Protein AF-A0A7R9LWJ7-F1 (afdb_monomer)

Radius of gyration: 21.76 Å; Cα contacts (8 Å, |Δi|>4): 73; chains: 1; bounding box: 43×37×72 Å

Solvent-accessible surface area (backbone atoms only — not comparable to full-atom values): 6990 Å² total; per-residue (Å²): 137,54,66,68,54,51,47,42,66,36,59,59,35,14,66,56,51,34,52,51,36,47,74,73,56,78,41,80,88,59,91,47,50,69,76,83,40,84,42,68,82,60,76,79,80,56,64,62,76,57,48,50,60,51,53,33,53,51,28,48,51,51,31,50,45,54,70,74,65,60,90,58,100,44,74,63,52,51,52,53,38,52,50,26,50,50,49,32,51,52,40,50,52,48,50,61,72,48,40,73,72,69,40,37,64,48,66,76,55,77,87,66,79,77,78,81,80,126

Mean predicted aligned error: 8.66 Å

Nearest PDB structures (foldseek):
  8tsh-assembly1_E  TM=7.180E-01  e=3.624E+00  Caldimonas thermodepolymerans

pLDDT: mean 83.24, std 11.79, range [44.84, 96.81]

Organism: NCBI:txid1979941

Sequence (118 aa):
NSLVRYYKNNFADGFRQDAIDLFLGYYKVDENEGKLVKCPLKDRQEWKYLTLPLFFLASIAMFFFSLLIPTEHSTETLLYLLFWLAMVSTTLIGIFYYGSELADYPKLRDVKPKRQSD

Structure (mmCIF, N/CA/C/O backbone):
data_AF-A0A7R9LWJ7-F1
#
_entry.id   AF-A0A7R9LWJ7-F1
#
loop_
_atom_site.group_PDB
_atom_site.id
_atom_site.type_symbol
_atom_site.label_atom_id
_atom_site.label_alt_id
_atom_site.label_comp_id
_atom_site.label_asym_id
_atom_site.label_entity_id
_atom_site.label_seq_id
_atom_site.pdbx_PDB_ins_code
_atom_site.Cartn_x
_atom_site.Cartn_y
_atom_site.Cartn_z
_atom_site.occupancy
_atom_site.B_iso_or_equiv
_atom_si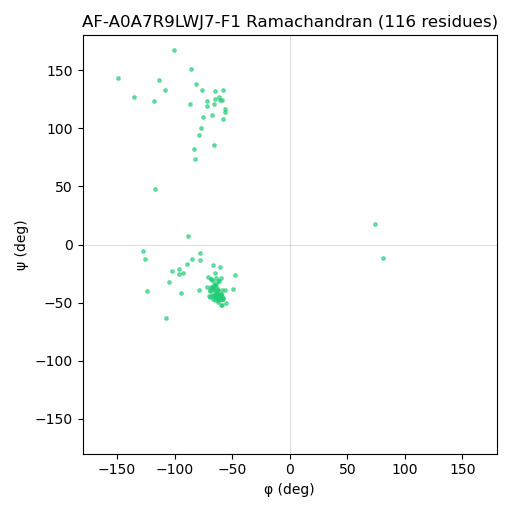te.auth_seq_id
_atom_site.auth_comp_id
_atom_site.auth_asym_id
_atom_site.auth_atom_id
_atom_site.pdbx_PDB_model_num
ATOM 1 N N . ASN A 1 1 ? -9.910 -20.934 -2.367 1.00 75.62 1 ASN A N 1
ATOM 2 C CA . ASN A 1 1 ? -10.639 -19.922 -1.567 1.00 75.62 1 ASN A CA 1
ATOM 3 C C . ASN A 1 1 ? -9.776 -19.472 -0.377 1.00 75.62 1 ASN A C 1
ATOM 5 O O . ASN A 1 1 ? -10.070 -19.790 0.766 1.00 75.62 1 ASN A O 1
ATOM 9 N N . SER A 1 2 ? -8.642 -18.815 -0.647 1.00 88.31 2 SER A N 1
ATOM 10 C CA . SER A 1 2 ? -7.636 -18.420 0.363 1.00 88.31 2 SER A CA 1
ATOM 11 C C . SER A 1 2 ? -7.361 -16.918 0.324 1.00 88.31 2 SER A C 1
ATOM 13 O O . SER A 1 2 ? -7.311 -16.290 1.375 1.00 88.31 2 SER A O 1
ATOM 15 N N . LEU A 1 3 ? -7.289 -16.338 -0.878 1.00 85.06 3 LEU A N 1
ATOM 16 C CA . LEU A 1 3 ? -7.082 -14.905 -1.099 1.00 85.06 3 LEU A CA 1
ATOM 17 C C . LEU A 1 3 ? -8.233 -14.053 -0.543 1.00 85.06 3 LEU A C 1
ATOM 19 O O . LEU A 1 3 ? -7.998 -13.092 0.175 1.00 85.06 3 LEU A O 1
ATOM 23 N N . VAL A 1 4 ? -9.484 -14.465 -0.775 1.00 88.00 4 VAL A N 1
ATOM 24 C CA . VAL A 1 4 ? -10.667 -13.786 -0.211 1.00 88.00 4 VAL A CA 1
ATOM 25 C C . VAL A 1 4 ? -10.671 -13.841 1.320 1.00 88.00 4 VAL A C 1
ATOM 27 O O . VAL A 1 4 ? -11.010 -12.858 1.972 1.00 88.00 4 VAL A O 1
ATOM 30 N N . ARG A 1 5 ? -10.270 -14.974 1.909 1.00 90.00 5 ARG A N 1
ATOM 31 C CA . ARG A 1 5 ? -10.155 -15.119 3.367 1.00 90.00 5 ARG A CA 1
ATOM 32 C C . ARG A 1 5 ? -9.037 -14.240 3.923 1.00 90.00 5 ARG A C 1
ATOM 34 O O . ARG A 1 5 ? -9.240 -13.586 4.933 1.00 90.00 5 ARG A O 1
ATOM 41 N N . TYR A 1 6 ? -7.888 -14.204 3.250 1.00 87.31 6 TYR A N 1
ATOM 42 C CA . TYR A 1 6 ? -6.778 -13.334 3.625 1.00 87.31 6 TYR A CA 1
ATOM 43 C C . TYR A 1 6 ? -7.197 -11.864 3.605 1.00 87.31 6 TYR A C 1
ATOM 45 O O . TYR A 1 6 ? -6.961 -11.156 4.578 1.00 87.31 6 TYR A O 1
ATOM 53 N N . TYR A 1 7 ? -7.876 -11.431 2.540 1.00 86.19 7 TYR A N 1
ATOM 54 C CA . TYR A 1 7 ? -8.375 -10.066 2.440 1.00 86.19 7 TYR A CA 1
ATOM 55 C C . TYR A 1 7 ? -9.334 -9.731 3.587 1.00 86.19 7 TYR A C 1
ATOM 57 O O . TYR A 1 7 ? -9.116 -8.767 4.314 1.00 86.19 7 TYR A O 1
ATOM 65 N N . LYS A 1 8 ? -10.357 -10.568 3.802 1.00 86.25 8 LYS A N 1
ATOM 66 C CA . LYS A 1 8 ? -11.338 -10.345 4.870 1.00 86.25 8 LYS A CA 1
ATOM 67 C C . LYS A 1 8 ? -10.677 -10.269 6.244 1.00 86.25 8 LYS A C 1
ATOM 69 O O . LYS A 1 8 ? -10.960 -9.330 6.971 1.00 86.25 8 LYS A O 1
ATOM 74 N N . ASN A 1 9 ? -9.772 -11.196 6.553 1.00 87.44 9 ASN A N 1
ATOM 75 C CA . ASN A 1 9 ? -9.121 -11.271 7.860 1.00 87.44 9 ASN A CA 1
ATOM 76 C C . ASN A 1 9 ? -8.157 -10.108 8.143 1.00 87.44 9 ASN A C 1
ATOM 78 O O . ASN A 1 9 ? -7.966 -9.786 9.306 1.00 87.44 9 ASN A O 1
ATOM 82 N N . ASN A 1 10 ? -7.523 -9.522 7.120 1.00 85.25 10 ASN A N 1
ATOM 83 C CA . ASN A 1 10 ? -6.511 -8.477 7.322 1.00 85.25 10 ASN A CA 1
ATOM 84 C C . ASN A 1 10 ? -7.014 -7.058 7.048 1.00 85.25 10 ASN A C 1
ATOM 86 O O . ASN A 1 10 ? -6.396 -6.133 7.543 1.00 85.25 10 ASN A O 1
ATOM 90 N N . PHE A 1 11 ? -8.072 -6.860 6.254 1.00 82.81 11 PHE A N 1
ATOM 91 C CA . PHE A 1 11 ? -8.468 -5.518 5.784 1.00 82.81 11 PHE A CA 1
ATOM 92 C C . PHE A 1 11 ? -9.922 -5.139 6.078 1.00 82.81 11 PHE A C 1
ATOM 94 O O . PHE A 1 11 ? -10.293 -3.990 5.875 1.00 82.81 11 PHE A O 1
ATOM 101 N N . ALA A 1 12 ? -10.764 -6.090 6.488 1.00 82.50 12 ALA A N 1
ATOM 102 C CA . ALA A 1 12 ? -12.186 -5.836 6.736 1.00 82.50 12 ALA A CA 1
ATOM 103 C C . ALA A 1 12 ? -12.661 -6.305 8.120 1.00 82.50 12 ALA A C 1
ATOM 105 O O . ALA A 1 12 ? -13.829 -6.108 8.465 1.00 82.50 12 ALA A O 1
ATOM 106 N N . ASP A 1 13 ? -11.800 -6.979 8.887 1.00 86.06 13 ASP A N 1
ATOM 107 C CA . ASP A 1 13 ? -12.183 -7.585 10.163 1.00 86.06 13 ASP A CA 1
ATOM 108 C C . ASP A 1 13 ? -11.933 -6.671 11.369 1.00 86.06 13 ASP A C 1
ATOM 110 O O . ASP A 1 13 ? -12.651 -6.807 12.357 1.00 86.06 13 ASP A O 1
ATOM 114 N N . GLY A 1 14 ? -11.007 -5.706 11.287 1.00 86.94 14 GLY A N 1
ATOM 115 C CA . GLY A 1 14 ? -10.706 -4.769 12.377 1.00 86.94 14 GLY A CA 1
ATOM 116 C C . GLY A 1 14 ? -11.950 -4.015 12.849 1.00 86.94 14 GLY A C 1
ATOM 117 O O . GLY A 1 14 ? -12.316 -4.089 14.022 1.00 86.94 14 GLY A O 1
ATOM 118 N N . PHE A 1 15 ? -12.701 -3.428 11.911 1.00 85.56 15 PHE A N 1
ATOM 119 C CA . PHE A 1 15 ? -13.996 -2.796 12.206 1.00 85.56 15 PHE A CA 1
ATOM 120 C C . PHE A 1 15 ? -15.007 -3.737 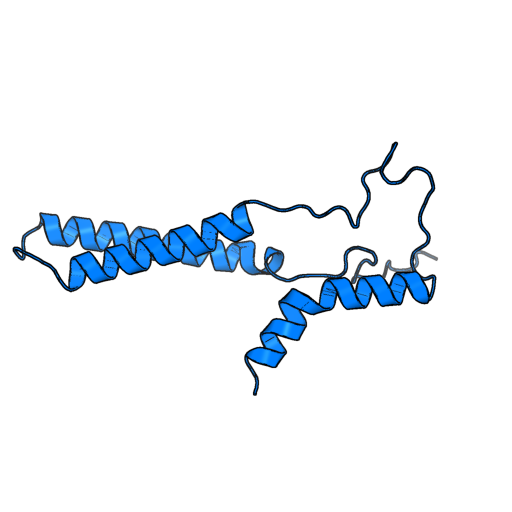12.887 1.00 85.56 15 PHE A C 1
ATOM 122 O O . PHE A 1 15 ? -15.762 -3.328 13.771 1.00 85.56 15 PHE A O 1
ATOM 129 N N . ARG A 1 16 ? -15.053 -5.012 12.478 1.00 88.62 16 ARG A N 1
ATOM 130 C CA . ARG A 1 16 ? -15.990 -5.991 13.054 1.00 88.62 16 ARG A CA 1
ATOM 131 C C . ARG A 1 16 ? -15.624 -6.322 14.497 1.00 88.62 16 ARG A C 1
ATOM 133 O O . ARG A 1 16 ? -16.524 -6.474 15.319 1.00 88.62 16 ARG A O 1
ATOM 140 N N . GLN A 1 17 ? -14.332 -6.429 14.794 1.00 88.56 17 GLN A N 1
ATOM 141 C CA . GLN A 1 17 ? -13.830 -6.659 16.147 1.00 88.56 17 GLN A CA 1
ATOM 142 C C . GLN A 1 17 ? -14.139 -5.463 17.055 1.00 88.56 17 GLN A C 1
ATOM 144 O O . GLN A 1 17 ? -14.690 -5.658 18.135 1.00 88.56 17 GLN A O 1
ATOM 149 N N . ASP A 1 18 ? -13.923 -4.237 16.572 1.00 88.88 18 ASP A N 1
ATOM 150 C CA . ASP A 1 18 ? -14.268 -3.014 17.308 1.00 88.88 18 ASP A CA 1
ATOM 151 C C . ASP A 1 18 ? -15.771 -2.929 17.627 1.00 88.88 18 ASP A C 1
ATOM 153 O O . ASP A 1 18 ? -16.164 -2.601 18.747 1.00 88.88 18 ASP A O 1
ATOM 157 N N . ALA A 1 19 ? -16.639 -3.278 16.672 1.00 88.88 19 ALA A N 1
ATOM 158 C CA . ALA A 1 19 ? -18.081 -3.307 16.913 1.00 88.88 19 ALA A CA 1
ATOM 159 C C . ALA A 1 19 ? -18.457 -4.300 18.027 1.00 88.88 19 ALA A C 1
ATOM 161 O O . ALA A 1 19 ? -19.257 -3.975 18.904 1.00 88.88 19 ALA A O 1
ATOM 162 N N . ILE A 1 20 ? -17.867 -5.500 18.017 1.00 90.31 20 ILE A N 1
ATOM 163 C CA . ILE A 1 20 ? -18.094 -6.520 19.050 1.00 90.31 20 ILE A CA 1
ATOM 164 C C . ILE A 1 20 ? -17.620 -6.019 20.421 1.00 90.31 20 ILE A C 1
ATOM 166 O O . ILE A 1 20 ? -18.349 -6.173 21.402 1.00 90.31 20 ILE A O 1
ATOM 170 N N . ASP A 1 21 ? -16.452 -5.380 20.491 1.00 89.12 21 ASP A N 1
ATOM 171 C CA . ASP A 1 21 ? -15.904 -4.840 21.739 1.00 89.12 21 ASP A CA 1
ATOM 172 C C . ASP A 1 21 ? -16.773 -3.713 22.324 1.00 89.12 21 ASP A C 1
ATOM 174 O O . ASP A 1 21 ? -16.930 -3.625 23.547 1.00 89.12 21 ASP A O 1
ATOM 178 N N . LEU A 1 22 ? -17.404 -2.900 21.470 1.00 89.19 22 LEU A N 1
ATOM 179 C CA . LEU A 1 22 ? -18.370 -1.882 21.887 1.00 89.19 22 LEU A CA 1
ATOM 180 C C . LEU A 1 22 ? -19.667 -2.509 22.424 1.00 89.19 22 LEU A C 1
ATOM 182 O O . LEU A 1 22 ? -20.157 -2.103 23.476 1.00 89.19 22 LEU A O 1
ATOM 186 N N . PHE A 1 23 ? -20.212 -3.520 21.737 1.00 90.44 23 PHE A N 1
ATOM 187 C CA . PHE A 1 23 ? -21.446 -4.193 22.164 1.00 90.44 23 PHE A CA 1
ATOM 188 C C . PHE A 1 23 ? -21.274 -5.007 23.449 1.00 90.44 23 PHE A C 1
ATOM 190 O O . PHE A 1 23 ? -22.183 -5.041 24.276 1.00 90.44 23 PHE A O 1
ATOM 197 N N . LEU A 1 24 ? -20.120 -5.651 23.636 1.00 90.69 24 LEU A N 1
ATOM 198 C CA . LEU A 1 24 ? -19.803 -6.406 24.852 1.00 90.69 24 LEU A CA 1
ATOM 199 C C . LEU A 1 24 ? -19.395 -5.499 26.025 1.00 90.69 24 LEU A C 1
ATOM 201 O O . LEU A 1 24 ? -19.242 -5.982 27.146 1.00 90.69 24 LEU A O 1
ATOM 205 N N . GLY A 1 25 ? -19.235 -4.192 25.789 1.00 86.56 25 GLY A N 1
ATOM 206 C CA . GLY A 1 25 ? -18.868 -3.214 26.811 1.00 86.56 25 GLY A CA 1
ATOM 207 C C . GLY A 1 25 ? -17.404 -3.287 27.249 1.00 86.56 25 GLY A C 1
ATOM 208 O O . GLY A 1 25 ? -17.063 -2.751 28.306 1.00 86.56 25 GLY A O 1
ATOM 209 N N . TYR A 1 26 ? -16.538 -3.935 26.458 1.00 85.88 26 TYR A N 1
ATOM 210 C CA . TYR A 1 26 ? -15.087 -3.907 26.670 1.00 85.88 26 TYR A CA 1
ATOM 211 C C . TYR A 1 26 ? -14.517 -2.507 26.439 1.00 85.88 26 TYR A C 1
ATOM 213 O O . TYR A 1 26 ? -13.563 -2.117 27.112 1.00 85.88 26 TYR A O 1
ATOM 221 N N . TYR A 1 27 ? -15.136 -1.742 25.539 1.00 86.44 27 TYR A N 1
ATOM 222 C CA . TYR A 1 27 ? -14.867 -0.324 25.350 1.00 86.44 27 TYR A CA 1
ATOM 223 C C . TYR A 1 27 ? -16.037 0.523 25.868 1.00 86.44 27 TYR A C 1
ATOM 225 O O . TYR A 1 27 ? -17.196 0.245 25.557 1.00 86.44 27 TYR A O 1
ATOM 233 N N . LYS A 1 28 ? -15.741 1.575 26.639 1.00 84.25 28 LYS A N 1
ATOM 234 C CA . LYS A 1 28 ? -16.723 2.571 27.093 1.00 84.25 28 LYS A CA 1
ATOM 235 C C . LYS A 1 28 ? -16.334 3.930 26.532 1.00 84.25 28 LYS A C 1
ATOM 237 O O . LYS A 1 28 ? -15.224 4.384 26.777 1.00 84.25 28 LYS A O 1
ATOM 242 N N . VAL A 1 29 ? -17.260 4.548 25.806 1.00 83.94 29 VAL A N 1
ATOM 243 C CA . VAL A 1 29 ? -17.065 5.865 25.191 1.00 83.94 29 VAL A CA 1
ATOM 244 C C . VAL A 1 29 ? -17.062 6.938 26.280 1.00 83.94 29 VAL A C 1
ATOM 246 O O . VAL A 1 29 ? -18.028 7.043 27.037 1.00 83.94 29 VAL A O 1
ATOM 249 N N . ASP A 1 30 ? -15.996 7.730 26.355 1.00 85.00 30 ASP A N 1
ATOM 250 C CA . ASP A 1 30 ? -15.925 8.928 27.196 1.00 85.00 30 ASP A CA 1
ATOM 251 C C . ASP A 1 30 ? -16.622 10.107 26.486 1.00 85.00 30 ASP A C 1
ATOM 253 O O . ASP A 1 30 ? -16.461 10.325 25.285 1.00 85.00 30 ASP A O 1
ATOM 257 N N . GLU A 1 31 ? -17.391 10.906 27.226 1.00 83.75 31 GLU A N 1
ATOM 258 C CA . GLU A 1 31 ? -18.092 12.098 26.723 1.00 83.75 31 GLU A CA 1
ATOM 259 C C . GLU A 1 31 ? -17.143 13.174 26.161 1.00 83.75 31 GLU A C 1
ATOM 261 O O . GLU A 1 31 ? -17.560 14.063 25.403 1.00 83.75 31 GLU A O 1
ATOM 266 N N . ASN A 1 32 ? -15.865 13.095 26.540 1.00 83.06 32 ASN A N 1
ATOM 267 C CA . ASN A 1 32 ? -14.796 13.973 26.085 1.00 83.06 32 ASN A CA 1
ATOM 268 C C . ASN A 1 32 ? -14.166 13.531 24.750 1.00 83.06 32 ASN A C 1
ATOM 270 O O . ASN A 1 32 ? -13.436 14.322 24.132 1.00 83.06 32 ASN A O 1
ATOM 274 N N . GLU A 1 33 ? -14.441 12.311 24.271 1.00 84.00 33 GLU A N 1
ATOM 275 C CA . GLU A 1 33 ? -13.980 11.827 22.967 1.00 84.00 33 GLU A CA 1
ATOM 276 C C . GLU A 1 33 ? -14.604 12.630 21.819 1.00 84.00 33 GLU A C 1
ATOM 278 O O . GLU A 1 33 ? -15.802 12.893 21.765 1.00 84.00 33 GLU A O 1
ATOM 283 N N . GLY A 1 34 ? -13.772 13.059 20.873 1.00 79.38 34 GLY A N 1
ATOM 284 C CA . GLY A 1 34 ? -14.169 13.921 19.760 1.00 79.38 34 GLY A CA 1
ATOM 285 C C . GLY A 1 34 ? -14.264 15.412 20.103 1.00 79.38 34 GLY A C 1
ATOM 286 O O . GLY A 1 34 ? -14.329 16.214 19.173 1.00 79.38 34 GLY A O 1
ATOM 287 N N . LYS A 1 35 ? -14.215 15.792 21.391 1.00 83.06 35 LYS A N 1
ATOM 288 C CA . LYS A 1 35 ? -14.210 17.194 21.855 1.00 83.06 35 LYS A CA 1
ATOM 289 C C . LYS A 1 35 ? -12.840 17.624 22.377 1.00 83.06 35 LYS A C 1
ATOM 291 O O . LYS A 1 35 ? -12.220 18.516 21.809 1.00 83.06 35 LYS A O 1
ATOM 296 N N . LEU A 1 36 ? -12.379 16.980 23.450 1.00 82.38 36 LEU A N 1
ATOM 297 C CA . LEU A 1 36 ? -11.107 17.271 24.125 1.00 82.38 36 LEU A CA 1
ATOM 298 C C . LEU A 1 36 ? -10.049 16.209 23.809 1.00 82.38 36 LEU A C 1
ATOM 300 O O . LEU A 1 36 ? -8.865 16.521 23.710 1.00 82.38 36 LEU A O 1
ATOM 304 N N . VAL A 1 37 ? -10.482 14.961 23.612 1.00 80.19 37 VAL A N 1
ATOM 305 C CA . VAL A 1 37 ? -9.624 13.817 23.288 1.00 80.19 37 VAL A CA 1
ATOM 306 C C . VAL A 1 37 ? -9.941 13.333 21.875 1.00 80.19 37 VAL A C 1
ATOM 308 O O . VAL A 1 37 ? -11.093 13.334 21.444 1.00 80.19 37 VAL A O 1
ATOM 311 N N . LYS A 1 38 ? -8.928 12.924 21.107 1.00 80.44 38 LYS A N 1
ATOM 312 C CA . LYS A 1 38 ? -9.137 12.400 19.750 1.00 80.44 38 LYS A CA 1
ATOM 313 C C . LYS A 1 38 ? -9.924 11.086 19.811 1.00 80.44 38 LYS A C 1
ATOM 315 O O . LYS A 1 38 ? -9.483 10.148 20.461 1.00 80.44 38 LYS A O 1
ATOM 320 N N . CYS A 1 39 ? -11.044 11.011 19.090 1.00 82.62 39 CYS A N 1
ATOM 321 C CA . CYS A 1 39 ? -11.827 9.779 18.973 1.00 82.62 39 CYS A CA 1
ATOM 322 C C . CYS A 1 39 ? -10.982 8.665 18.311 1.00 82.62 39 CYS A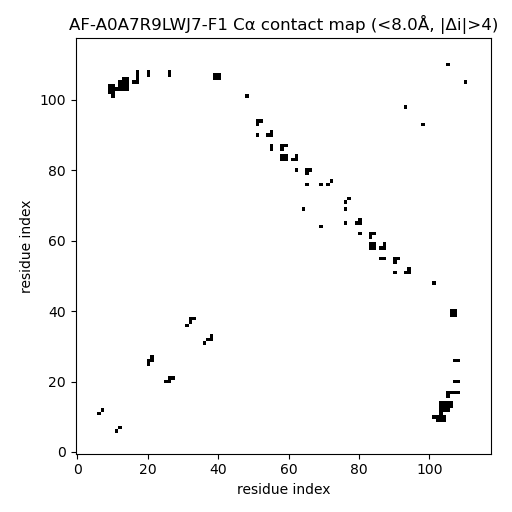 C 1
ATOM 324 O O . CYS A 1 39 ? -10.445 8.903 17.221 1.00 82.62 39 CYS A O 1
ATOM 326 N N . PRO A 1 40 ? -10.864 7.472 18.924 1.00 81.38 40 PRO A N 1
ATOM 327 C CA . PRO A 1 40 ? -10.052 6.371 18.39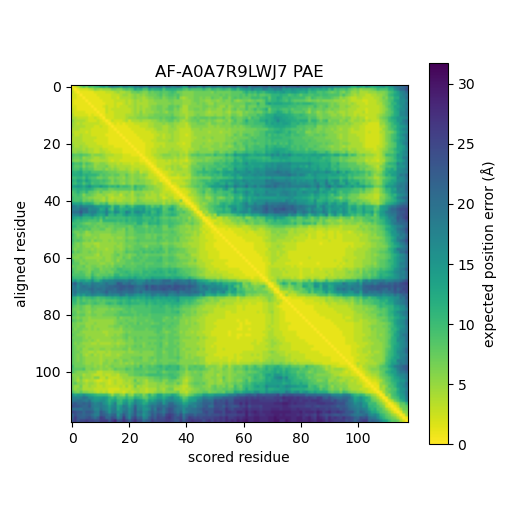8 1.00 81.38 40 PRO A CA 1
ATOM 328 C C . PRO A 1 40 ? -10.621 5.766 17.109 1.00 81.38 40 PRO A C 1
ATOM 330 O O . PRO A 1 40 ? -9.858 5.338 16.246 1.00 81.38 40 PRO A O 1
ATOM 333 N N . LEU A 1 41 ? -11.945 5.809 16.929 1.00 79.25 41 LEU A N 1
ATOM 334 C CA . LEU A 1 41 ? -12.627 5.345 15.714 1.00 79.25 41 LEU A CA 1
ATOM 335 C C . LEU A 1 41 ? -12.532 6.335 14.550 1.00 79.25 41 LEU A C 1
ATOM 337 O O . LEU A 1 41 ? -12.857 5.982 13.416 1.00 79.25 41 LEU A O 1
ATOM 341 N N . LYS A 1 42 ? -12.110 7.583 14.804 1.00 77.88 42 LYS A N 1
ATOM 342 C CA . LYS A 1 42 ? -11.982 8.578 13.740 1.00 77.88 42 LYS A CA 1
ATOM 343 C C . LYS A 1 42 ? -10.855 8.160 12.811 1.00 77.88 42 LYS A C 1
ATOM 345 O O . LYS A 1 42 ? -9.680 8.190 13.185 1.00 77.88 42 LYS A O 1
ATOM 350 N N . ASP A 1 43 ? -11.248 7.794 11.599 1.00 66.88 43 ASP A N 1
ATOM 351 C CA . ASP A 1 43 ? -10.352 7.187 10.636 1.00 66.88 43 ASP A CA 1
ATOM 352 C C . ASP A 1 43 ? -9.175 8.115 10.324 1.00 66.88 43 ASP A C 1
ATOM 354 O O . ASP A 1 43 ? -9.341 9.281 9.946 1.00 66.88 43 ASP A O 1
ATOM 358 N N . ARG A 1 44 ? -7.957 7.605 10.519 1.00 62.62 44 ARG A N 1
ATOM 359 C CA . ARG A 1 44 ? -6.758 8.243 9.986 1.00 62.62 44 ARG A CA 1
ATOM 360 C C . ARG A 1 44 ? -6.659 7.761 8.555 1.00 62.62 44 ARG A C 1
ATOM 362 O O . ARG A 1 44 ? -5.957 6.796 8.282 1.00 62.62 44 ARG A O 1
ATOM 369 N N . GLN A 1 45 ? -7.397 8.401 7.656 1.00 60.94 45 GLN A N 1
ATOM 370 C CA . GLN A 1 45 ? -7.221 8.151 6.236 1.00 60.94 45 GLN A CA 1
ATOM 371 C C . GLN A 1 45 ? -5.822 8.645 5.853 1.00 60.94 45 GLN A C 1
ATOM 373 O O . GLN A 1 45 ? -5.615 9.807 5.502 1.00 60.94 45 GLN A O 1
ATOM 378 N N . GLU A 1 46 ? -4.818 7.787 6.026 1.00 69.00 46 GLU A N 1
ATOM 379 C CA . GLU A 1 46 ? -3.458 8.117 5.650 1.00 69.00 46 GLU A CA 1
ATOM 380 C C . GLU A 1 46 ? -3.397 8.020 4.131 1.00 69.00 46 GLU A C 1
ATOM 382 O O . GLU A 1 46 ? -3.487 6.942 3.555 1.00 69.00 46 GLU A O 1
ATOM 387 N N . TRP A 1 47 ? -3.266 9.163 3.461 1.00 73.88 47 TRP A N 1
ATOM 388 C CA . TRP A 1 47 ? -3.184 9.269 1.999 1.00 73.88 47 TRP A CA 1
ATOM 389 C C . TRP A 1 47 ? -2.197 8.273 1.369 1.00 73.88 47 TRP A C 1
ATOM 391 O O . TRP A 1 47 ? -2.397 7.841 0.237 1.00 73.88 47 TRP A O 1
ATOM 401 N N . LYS A 1 48 ? -1.187 7.854 2.140 1.00 73.06 48 LYS A N 1
ATOM 402 C CA . LYS A 1 48 ? -0.228 6.786 1.836 1.00 73.06 48 LYS A CA 1
ATOM 403 C C . LYS A 1 48 ? -0.887 5.485 1.357 1.00 73.06 48 LYS A C 1
ATOM 405 O O . LYS A 1 48 ? -0.366 4.867 0.433 1.00 73.06 48 LYS A O 1
ATOM 410 N N . TYR A 1 49 ? -2.034 5.102 1.930 1.00 75.69 49 TYR A N 1
ATOM 411 C CA . TYR A 1 49 ? -2.780 3.891 1.560 1.00 75.69 49 TYR A CA 1
ATOM 412 C C . TYR A 1 49 ? -3.261 3.912 0.112 1.00 75.69 49 TYR A C 1
ATOM 414 O O . TYR A 1 49 ? -3.358 2.868 -0.524 1.00 75.69 49 TYR A O 1
ATOM 422 N N . LEU A 1 50 ? -3.552 5.102 -0.416 1.00 83.12 50 LEU A N 1
ATOM 423 C CA . LEU A 1 50 ? -3.986 5.279 -1.795 1.00 83.12 50 LEU A CA 1
ATOM 424 C C . LEU A 1 50 ? -2.808 5.598 -2.716 1.00 83.12 50 LEU A C 1
ATOM 426 O O . LEU A 1 50 ? -2.727 5.070 -3.823 1.00 83.12 50 LEU A O 1
ATOM 430 N N . THR A 1 51 ? -1.888 6.458 -2.273 1.00 86.75 5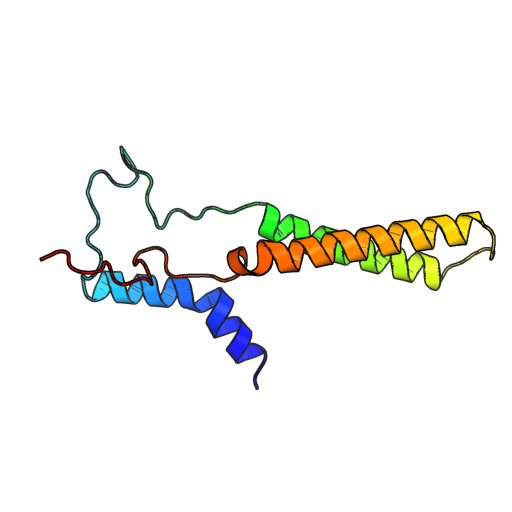1 THR A N 1
ATOM 431 C CA . THR A 1 51 ? -0.797 6.932 -3.125 1.00 86.75 51 THR A CA 1
ATOM 432 C C . THR A 1 51 ? 0.220 5.836 -3.414 1.00 86.75 51 THR A C 1
ATOM 434 O O . THR A 1 51 ? 0.594 5.678 -4.572 1.00 86.75 51 THR A O 1
ATOM 437 N N . LEU A 1 52 ? 0.639 5.040 -2.422 1.00 88.00 52 LEU A N 1
ATOM 438 C CA . LEU A 1 52 ? 1.678 4.022 -2.625 1.00 88.00 52 LEU A CA 1
ATOM 439 C C . LEU A 1 52 ? 1.267 2.946 -3.648 1.00 88.00 52 LEU A C 1
ATOM 441 O O . LEU A 1 52 ? 2.033 2.730 -4.592 1.00 88.00 52 LEU A O 1
ATOM 445 N N . PRO A 1 53 ? 0.073 2.318 -3.560 1.00 88.75 53 PRO A N 1
ATOM 446 C CA . PRO A 1 53 ? -0.355 1.346 -4.566 1.00 88.75 53 PRO A CA 1
ATOM 447 C C . PRO A 1 53 ? -0.568 1.973 -5.946 1.00 88.75 53 PRO A C 1
ATOM 449 O O . PRO A 1 53 ? -0.265 1.342 -6.957 1.00 88.75 53 PRO A O 1
ATOM 452 N N . LEU A 1 54 ? -1.050 3.220 -6.006 1.00 91.81 54 LEU A N 1
ATOM 453 C CA . LEU A 1 54 ? -1.259 3.925 -7.270 1.00 91.81 54 LEU A CA 1
ATOM 454 C C . LEU A 1 54 ? 0.069 4.229 -7.978 1.00 91.81 54 LEU A C 1
ATOM 456 O O . LEU A 1 54 ? 0.205 3.956 -9.169 1.00 91.81 54 LEU A O 1
ATOM 460 N N . PHE A 1 55 ? 1.062 4.745 -7.248 1.00 93.44 55 PHE A N 1
ATOM 461 C CA . PHE A 1 55 ? 2.403 4.989 -7.784 1.00 93.44 55 PHE A CA 1
ATOM 462 C C . PHE A 1 55 ? 3.098 3.692 -8.207 1.00 93.44 55 PHE A C 1
ATOM 464 O O . PHE A 1 55 ? 3.779 3.678 -9.231 1.00 93.44 55 PHE A O 1
ATOM 471 N N . PHE A 1 56 ? 2.907 2.600 -7.463 1.00 93.44 56 PHE A N 1
ATOM 472 C CA . PHE A 1 56 ? 3.414 1.278 -7.835 1.00 93.44 56 PHE A CA 1
ATOM 473 C C . PHE A 1 56 ? 2.773 0.753 -9.128 1.00 93.44 56 PHE A C 1
ATOM 475 O O . PHE A 1 56 ? 3.472 0.270 -10.016 1.00 93.44 56 PHE A O 1
ATOM 482 N N . LEU A 1 57 ? 1.455 0.901 -9.287 1.00 95.12 57 LEU A N 1
ATOM 483 C CA . LEU A 1 57 ? 0.766 0.502 -10.516 1.00 95.12 57 LEU A CA 1
ATOM 484 C C . LEU A 1 57 ? 1.232 1.332 -11.721 1.00 95.12 57 LEU A C 1
ATOM 486 O O . LEU A 1 57 ? 1.493 0.780 -12.789 1.00 95.12 57 LEU A O 1
ATOM 490 N N . ALA A 1 58 ? 1.370 2.648 -11.540 1.00 95.56 58 ALA A N 1
ATOM 491 C CA . ALA A 1 58 ? 1.854 3.548 -12.580 1.00 95.56 58 ALA A CA 1
ATOM 492 C C . ALA A 1 58 ? 3.299 3.223 -12.995 1.00 95.56 58 ALA A C 1
ATOM 494 O O . ALA A 1 58 ? 3.593 3.172 -14.187 1.00 95.56 58 ALA A O 1
ATOM 495 N N . SER A 1 59 ? 4.192 2.956 -12.036 1.00 94.75 59 SER A N 1
ATOM 496 C CA . SER A 1 59 ? 5.588 2.612 -12.332 1.00 94.75 59 SER A CA 1
ATOM 497 C C . SER A 1 59 ? 5.710 1.267 -13.051 1.00 94.75 59 SER A C 1
ATOM 499 O O . SER A 1 59 ? 6.470 1.170 -14.013 1.00 94.75 59 SER A O 1
ATOM 501 N N . ILE A 1 60 ? 4.910 0.263 -12.670 1.00 95.69 60 ILE A N 1
ATOM 502 C CA . ILE A 1 60 ? 4.828 -1.018 -13.385 1.00 95.69 60 ILE A CA 1
ATOM 503 C C . ILE A 1 60 ? 4.334 -0.817 -14.818 1.00 95.69 60 ILE A C 1
ATOM 505 O O . ILE A 1 60 ? 4.928 -1.360 -15.749 1.00 95.69 60 ILE A O 1
ATOM 509 N N . ALA A 1 61 ? 3.268 -0.038 -15.014 1.00 95.38 61 ALA A N 1
ATOM 510 C CA . ALA A 1 61 ? 2.731 0.224 -16.345 1.00 95.38 61 ALA A CA 1
ATOM 511 C C . ALA A 1 61 ? 3.780 0.895 -17.242 1.00 95.38 61 ALA A C 1
ATOM 513 O O . ALA A 1 61 ? 4.019 0.437 -18.357 1.00 95.38 61 ALA A O 1
ATOM 514 N N . MET A 1 62 ? 4.459 1.925 -16.730 1.00 94.19 62 MET A N 1
ATOM 515 C CA . MET A 1 62 ? 5.528 2.615 -17.455 1.00 94.19 62 MET A CA 1
ATOM 516 C C . MET A 1 62 ? 6.713 1.695 -17.756 1.00 94.19 62 MET A C 1
ATOM 518 O O . MET A 1 62 ? 7.224 1.722 -18.871 1.00 94.19 62 MET A O 1
ATOM 522 N N . PHE A 1 63 ? 7.104 0.831 -16.815 1.00 94.38 63 PHE A N 1
ATOM 523 C CA . PHE A 1 63 ? 8.151 -0.166 -17.033 1.00 94.38 63 PHE A CA 1
ATOM 524 C C . PHE A 1 63 ? 7.801 -1.122 -18.183 1.00 94.38 63 PHE A C 1
ATOM 526 O O . PHE A 1 63 ? 8.612 -1.328 -19.085 1.00 94.38 63 PHE A O 1
ATOM 533 N N . PHE A 1 64 ? 6.574 -1.652 -18.208 1.00 92.81 64 PHE A N 1
ATOM 534 C CA . PHE A 1 64 ? 6.116 -2.498 -19.311 1.00 92.81 64 PHE A CA 1
ATOM 535 C C . PHE A 1 64 ? 5.979 -1.728 -20.626 1.00 92.81 64 PHE A C 1
ATOM 537 O O . PHE A 1 64 ? 6.335 -2.268 -21.668 1.00 92.81 64 PHE A O 1
ATOM 544 N N . PHE A 1 65 ? 5.538 -0.469 -20.612 1.00 91.38 65 PHE A N 1
ATOM 545 C CA . PHE A 1 65 ? 5.528 0.353 -21.823 1.00 91.38 65 PHE A CA 1
ATOM 546 C C . PHE A 1 65 ? 6.937 0.567 -22.381 1.00 91.38 65 PHE A C 1
ATOM 548 O O . PHE A 1 65 ? 7.134 0.412 -23.584 1.00 91.38 65 PHE A O 1
ATOM 555 N N . SER A 1 66 ? 7.924 0.841 -21.523 1.00 88.31 66 SER A N 1
ATOM 556 C CA . SER A 1 66 ? 9.331 0.951 -21.929 1.00 88.31 66 SER A CA 1
ATOM 557 C C . SER A 1 66 ? 9.907 -0.368 -22.462 1.00 88.31 66 SER A C 1
ATOM 559 O O . SER A 1 66 ? 10.798 -0.340 -23.305 1.00 88.31 66 SER A O 1
ATOM 561 N N . LEU A 1 67 ? 9.401 -1.519 -22.004 1.00 88.19 67 LEU A N 1
ATOM 562 C CA . LEU A 1 67 ? 9.794 -2.840 -22.506 1.00 88.19 67 LEU A CA 1
ATOM 563 C C . LEU A 1 67 ? 9.133 -3.213 -23.839 1.00 88.19 67 LEU A C 1
ATOM 565 O O . LEU A 1 67 ? 9.769 -3.856 -24.670 1.00 88.19 67 LEU A O 1
ATOM 569 N N . LEU A 1 68 ? 7.855 -2.869 -24.018 1.00 88.38 68 LEU A N 1
ATOM 570 C CA . LEU A 1 68 ? 7.019 -3.366 -25.118 1.00 88.38 68 LEU A CA 1
ATOM 571 C C . LEU A 1 68 ? 6.941 -2.415 -26.317 1.00 88.38 68 LEU A C 1
ATOM 573 O O . LEU A 1 68 ? 6.694 -2.876 -27.428 1.00 88.38 68 LEU A O 1
ATOM 577 N N . ILE A 1 69 ? 7.148 -1.111 -26.108 1.00 85.69 69 ILE A N 1
ATOM 578 C CA . ILE A 1 69 ? 7.117 -0.082 -27.159 1.00 85.69 69 ILE A CA 1
ATOM 579 C C . ILE A 1 69 ? 8.494 0.607 -27.305 1.00 85.69 69 ILE A C 1
ATOM 581 O O . ILE A 1 69 ? 8.564 1.837 -27.303 1.00 85.69 69 ILE A O 1
ATOM 585 N N . PRO A 1 70 ? 9.632 -0.112 -27.381 1.00 79.31 70 PRO A N 1
ATOM 586 C CA . PRO A 1 70 ? 10.882 0.542 -27.731 1.00 79.31 70 PRO A CA 1
ATOM 587 C C . PRO A 1 70 ? 10.854 0.906 -29.220 1.00 79.31 70 PRO A C 1
ATOM 589 O O . PRO A 1 70 ? 10.746 0.036 -30.081 1.00 79.31 70 PRO A O 1
ATOM 592 N N . THR A 1 71 ? 10.966 2.200 -29.523 1.00 69.62 71 THR A N 1
ATOM 593 C CA . THR A 1 71 ? 11.125 2.684 -30.904 1.00 69.62 71 THR A CA 1
ATOM 594 C C . THR A 1 71 ? 12.523 2.356 -31.432 1.00 69.62 71 THR A C 1
ATOM 596 O O . THR A 1 71 ? 12.659 1.974 -32.589 1.00 69.62 71 THR A O 1
ATOM 599 N N . GLU A 1 72 ? 13.549 2.432 -30.571 1.00 79.31 72 GLU A N 1
ATOM 600 C CA . GLU A 1 72 ? 14.931 2.029 -30.860 1.00 79.31 72 GLU A CA 1
ATOM 601 C C . GLU A 1 72 ? 15.640 1.515 -29.590 1.00 79.31 72 GLU A C 1
ATOM 603 O O . GLU A 1 72 ? 15.446 2.031 -28.481 1.00 79.31 72 GLU A O 1
ATOM 608 N N . HIS A 1 73 ? 16.494 0.497 -29.736 1.00 76.56 73 HIS A N 1
ATOM 609 C CA . HIS A 1 73 ? 17.317 -0.031 -28.644 1.00 76.56 73 HIS A CA 1
ATOM 610 C C . HIS A 1 73 ? 18.575 0.824 -28.460 1.00 76.56 73 HIS A C 1
ATOM 612 O O . HIS A 1 73 ? 19.680 0.436 -28.838 1.00 76.56 73 HIS A O 1
ATOM 618 N N . SER A 1 74 ? 18.385 2.011 -27.892 1.00 86.38 74 SER A N 1
ATOM 619 C CA . SER A 1 74 ? 19.447 2.950 -27.546 1.00 86.38 74 SER A CA 1
ATOM 620 C C . SER A 1 74 ? 19.792 2.887 -26.052 1.00 86.38 74 SER A C 1
ATOM 622 O O . SER A 1 74 ? 19.070 2.309 -25.230 1.00 86.38 74 SER A O 1
ATOM 624 N N . THR A 1 75 ? 20.909 3.513 -25.681 1.00 88.75 75 THR A N 1
ATOM 625 C CA . THR A 1 75 ? 21.293 3.715 -24.275 1.00 88.75 75 THR A CA 1
ATOM 626 C C . THR A 1 75 ? 20.244 4.516 -23.501 1.00 88.75 75 THR A C 1
ATOM 628 O O . THR A 1 75 ? 20.069 4.292 -22.307 1.00 88.75 75 THR A O 1
ATOM 631 N N . GLU A 1 76 ? 19.500 5.400 -24.168 1.00 87.62 76 GLU A N 1
ATOM 632 C CA . GLU A 1 76 ? 18.405 6.166 -23.567 1.00 87.62 76 GLU A CA 1
ATOM 633 C C . GLU A 1 76 ? 17.264 5.249 -23.119 1.00 87.62 76 GLU A C 1
ATOM 635 O O . GLU A 1 76 ? 16.835 5.319 -21.966 1.00 87.62 76 GLU A O 1
ATOM 640 N N . THR A 1 77 ? 16.829 4.324 -23.980 1.00 87.75 77 THR A N 1
ATOM 641 C CA . THR A 1 77 ? 15.803 3.325 -23.641 1.00 87.75 77 THR A CA 1
ATOM 642 C C . THR A 1 77 ? 16.232 2.461 -22.452 1.00 87.75 77 THR A C 1
ATOM 644 O O . THR A 1 77 ? 15.426 2.182 -21.562 1.00 87.75 77 THR A O 1
ATOM 647 N N . LEU A 1 78 ? 17.517 2.091 -22.382 1.00 90.12 78 LEU A N 1
ATOM 648 C CA . LEU A 1 78 ? 18.078 1.358 -21.243 1.00 90.12 78 LEU A CA 1
ATOM 649 C C . LEU A 1 78 ? 18.010 2.174 -19.943 1.00 90.12 78 LEU A C 1
ATOM 651 O O . LEU A 1 78 ? 17.612 1.639 -18.909 1.00 90.12 78 LEU A O 1
ATOM 655 N N . LEU A 1 79 ? 18.368 3.461 -19.978 1.00 92.25 79 LEU A N 1
ATOM 656 C CA . LEU A 1 79 ? 18.305 4.337 -18.803 1.00 92.25 79 LEU A CA 1
ATOM 657 C C . LEU A 1 79 ? 16.865 4.535 -18.315 1.00 92.25 79 LEU A C 1
ATOM 659 O O . LEU A 1 79 ? 16.625 4.455 -17.111 1.00 92.25 79 LEU A O 1
ATOM 663 N N . TYR A 1 80 ? 15.904 4.722 -19.225 1.00 90.56 80 TYR A N 1
ATOM 664 C CA . TYR A 1 80 ? 14.480 4.794 -18.877 1.00 90.56 80 TYR A CA 1
ATOM 665 C C . TYR A 1 80 ? 13.984 3.501 -18.222 1.00 90.56 80 TYR A C 1
ATOM 667 O O . TYR A 1 80 ? 13.285 3.546 -17.210 1.00 90.56 80 TYR A O 1
ATOM 675 N N . LEU A 1 81 ? 14.380 2.345 -18.755 1.00 92.62 81 LEU A N 1
ATOM 676 C CA . LEU A 1 81 ? 14.025 1.042 -18.198 1.00 92.62 81 LEU A CA 1
ATOM 677 C C . LEU A 1 81 ? 14.592 0.865 -16.785 1.00 92.62 81 LEU A C 1
ATOM 679 O O . LEU A 1 81 ? 13.858 0.479 -15.876 1.00 92.62 81 LEU A O 1
ATOM 683 N N . LEU A 1 82 ? 15.874 1.181 -16.579 1.00 94.62 82 LEU A N 1
ATOM 684 C CA . LEU A 1 82 ? 16.518 1.109 -15.264 1.00 94.62 82 LEU A CA 1
ATOM 685 C C . LEU A 1 82 ? 15.886 2.083 -14.264 1.00 94.62 82 LEU A C 1
ATOM 687 O O . LEU A 1 82 ? 15.689 1.725 -13.103 1.00 94.62 82 LEU A O 1
ATOM 691 N N . PHE A 1 83 ? 15.521 3.283 -14.715 1.00 95.06 83 PHE A N 1
ATOM 692 C CA . PHE A 1 83 ? 14.807 4.261 -13.902 1.00 95.06 83 PHE A CA 1
ATOM 693 C C . PHE A 1 83 ? 13.460 3.710 -13.420 1.00 95.06 83 PHE A C 1
ATOM 695 O O . PHE A 1 83 ? 13.192 3.692 -12.216 1.00 95.06 83 PHE A O 1
ATOM 702 N N . TRP A 1 84 ? 12.625 3.197 -14.328 1.00 95.19 84 TRP A N 1
ATOM 703 C CA . TRP A 1 84 ? 11.324 2.646 -13.949 1.00 95.19 84 TRP A CA 1
ATOM 704 C C . TRP A 1 84 ? 11.453 1.376 -13.105 1.00 95.19 84 TRP A C 1
ATOM 706 O O . TRP A 1 84 ? 10.702 1.211 -12.146 1.00 95.19 84 TRP A O 1
ATOM 716 N N . LEU A 1 85 ? 12.455 0.532 -13.366 1.00 95.62 85 LEU A N 1
ATOM 717 C CA . LEU A 1 85 ? 12.764 -0.632 -12.533 1.00 95.62 85 LEU A CA 1
ATOM 718 C C . LEU A 1 85 ? 13.130 -0.232 -11.095 1.00 95.62 85 LEU A C 1
ATOM 720 O O . LEU A 1 85 ? 12.655 -0.845 -10.133 1.00 95.62 85 LEU A O 1
ATOM 724 N N . ALA A 1 86 ? 13.941 0.816 -10.931 1.00 96.69 86 ALA A N 1
ATOM 725 C CA . ALA A 1 86 ? 14.288 1.362 -9.623 1.00 96.69 86 ALA A CA 1
ATOM 726 C C . ALA A 1 86 ? 13.060 1.947 -8.904 1.00 96.69 86 ALA A C 1
ATOM 7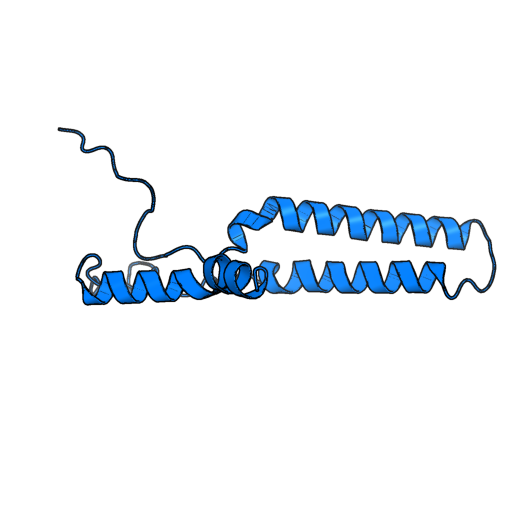28 O O . ALA A 1 86 ? 12.891 1.727 -7.702 1.00 96.69 86 ALA A O 1
ATOM 729 N N . MET A 1 87 ? 12.165 2.624 -9.630 1.00 95.62 87 MET A N 1
ATOM 730 C CA . MET A 1 87 ? 10.906 3.145 -9.082 1.00 95.62 87 MET A CA 1
ATOM 731 C C . MET A 1 87 ? 9.968 2.027 -8.611 1.00 95.62 87 MET A C 1
ATOM 733 O O . MET A 1 87 ? 9.445 2.104 -7.497 1.00 95.62 87 MET A O 1
ATOM 737 N N . VAL A 1 88 ? 9.795 0.965 -9.406 1.00 96.81 88 VAL A N 1
ATOM 738 C CA . VAL A 1 88 ? 9.019 -0.232 -9.023 1.00 96.81 88 VAL A CA 1
ATOM 739 C C . VAL A 1 88 ? 9.611 -0.863 -7.765 1.00 96.81 88 VAL A C 1
ATOM 741 O O . VAL A 1 88 ? 8.892 -1.134 -6.807 1.00 96.81 88 VAL A O 1
ATOM 744 N N . SER A 1 89 ? 10.933 -1.036 -7.729 1.00 95.94 89 SER A N 1
ATOM 745 C CA . SER A 1 89 ? 11.628 -1.638 -6.586 1.00 95.94 89 SER A CA 1
ATOM 746 C C . SER A 1 89 ? 11.468 -0.803 -5.313 1.00 95.94 89 SER A C 1
ATOM 748 O O . SER A 1 89 ? 11.120 -1.331 -4.260 1.00 95.94 89 SER A O 1
ATOM 750 N N . THR A 1 90 ? 11.657 0.515 -5.407 1.00 94.50 90 THR A N 1
ATOM 751 C CA . THR A 1 90 ? 11.558 1.432 -4.260 1.00 94.50 90 THR A CA 1
ATOM 752 C C . THR A 1 90 ? 10.135 1.495 -3.709 1.00 94.50 90 THR A C 1
ATOM 754 O O . THR A 1 90 ? 9.930 1.431 -2.497 1.00 94.50 90 THR A O 1
ATOM 757 N N . THR A 1 91 ? 9.136 1.579 -4.590 1.00 93.31 91 THR A N 1
ATOM 758 C CA . THR A 1 91 ? 7.724 1.591 -4.180 1.00 93.31 91 THR A CA 1
ATOM 759 C C . THR A 1 91 ? 7.297 0.252 -3.578 1.00 93.31 91 THR A C 1
ATOM 761 O O . THR A 1 91 ? 6.606 0.249 -2.563 1.00 93.31 91 THR A O 1
ATOM 764 N N . LEU A 1 92 ? 7.781 -0.876 -4.109 1.00 93.12 92 LEU A N 1
ATOM 765 C CA . LEU A 1 92 ? 7.540 -2.203 -3.541 1.00 93.12 92 LEU A CA 1
ATOM 766 C C . LEU A 1 92 ? 8.154 -2.362 -2.142 1.00 93.12 92 LEU A C 1
ATOM 768 O O . LEU A 1 92 ? 7.481 -2.841 -1.232 1.00 93.12 92 LEU A O 1
ATOM 772 N N . ILE A 1 93 ? 9.403 -1.922 -1.949 1.00 94.06 93 ILE A N 1
ATOM 773 C CA . ILE A 1 93 ? 10.054 -1.906 -0.628 1.00 94.06 93 ILE A CA 1
ATOM 774 C C . ILE A 1 93 ? 9.238 -1.056 0.348 1.00 94.06 93 ILE A C 1
ATOM 776 O O . ILE A 1 93 ? 8.986 -1.492 1.469 1.00 94.06 93 ILE A O 1
ATOM 780 N N . GLY A 1 94 ? 8.773 0.120 -0.085 1.00 90.00 94 GLY A N 1
ATOM 781 C CA . GLY A 1 94 ? 7.885 0.967 0.708 1.00 90.00 94 GLY A CA 1
ATOM 782 C C . GLY A 1 94 ? 6.595 0.250 1.111 1.00 90.00 94 GLY A C 1
ATOM 783 O O . GLY A 1 94 ? 6.237 0.261 2.283 1.00 90.00 94 GLY A O 1
ATOM 784 N N . ILE A 1 95 ? 5.925 -0.430 0.176 1.00 89.00 95 ILE A N 1
ATOM 785 C CA . ILE A 1 95 ? 4.699 -1.196 0.453 1.00 89.00 95 ILE A CA 1
ATOM 786 C C . ILE A 1 95 ? 4.946 -2.290 1.494 1.00 89.00 95 ILE A C 1
ATOM 788 O O . ILE A 1 95 ? 4.129 -2.452 2.394 1.00 89.00 95 ILE A O 1
ATOM 792 N N . PHE A 1 96 ? 6.057 -3.025 1.410 1.00 88.00 96 PHE A N 1
ATOM 793 C CA . PHE A 1 96 ? 6.380 -4.038 2.417 1.00 88.00 96 PHE A C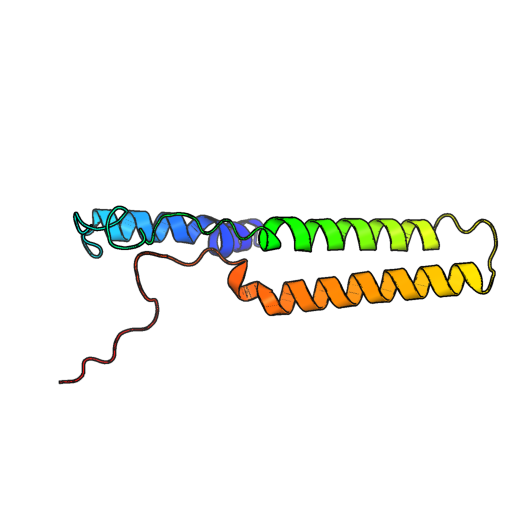A 1
ATOM 794 C C . PHE A 1 96 ? 6.748 -3.424 3.769 1.00 88.00 96 PHE A C 1
ATOM 796 O O . PHE A 1 96 ? 6.320 -3.937 4.800 1.00 88.00 96 PHE A O 1
ATOM 803 N N . TYR A 1 97 ? 7.495 -2.319 3.772 1.00 88.56 97 TYR A N 1
ATOM 804 C CA . TYR A 1 97 ? 7.890 -1.614 4.991 1.00 88.56 97 TYR A CA 1
ATOM 805 C C . TYR A 1 97 ? 6.678 -1.058 5.753 1.00 88.56 97 TYR A C 1
ATOM 807 O O . TYR A 1 97 ? 6.569 -1.253 6.959 1.00 88.56 97 TYR A O 1
ATOM 815 N N . TYR A 1 98 ? 5.731 -0.438 5.045 1.00 85.12 98 TYR A N 1
ATOM 816 C CA . TYR A 1 98 ? 4.467 0.051 5.612 1.00 85.12 98 TYR A CA 1
ATOM 817 C C . TYR A 1 98 ? 3.358 -1.014 5.603 1.00 85.12 98 TYR A C 1
ATOM 819 O O . TYR A 1 98 ? 2.213 -0.721 5.933 1.00 85.12 98 TYR A O 1
ATOM 827 N N . GLY A 1 99 ? 3.673 -2.261 5.241 1.00 79.19 99 GLY A N 1
ATOM 828 C CA . GLY A 1 99 ? 2.688 -3.321 5.020 1.00 79.19 99 GLY A CA 1
ATOM 829 C C . GLY A 1 99 ? 1.871 -3.662 6.262 1.00 79.19 99 GLY A C 1
ATOM 830 O O . GLY A 1 99 ? 0.695 -3.996 6.151 1.00 79.19 99 GLY A O 1
ATOM 831 N N . SER A 1 100 ? 2.465 -3.520 7.449 1.00 73.38 100 SER A N 1
ATOM 832 C CA . SER A 1 100 ? 1.746 -3.661 8.716 1.00 73.38 100 SER A CA 1
ATOM 833 C C . SER A 1 100 ? 0.691 -2.576 8.905 1.00 73.38 100 SER A C 1
ATOM 835 O O . SER A 1 100 ? -0.358 -2.853 9.455 1.00 73.38 100 SER A O 1
ATOM 837 N N . GLU A 1 101 ? 0.930 -1.353 8.436 1.00 78.75 101 GLU A N 1
ATOM 838 C CA . GLU A 1 101 ? -0.054 -0.271 8.544 1.00 78.75 101 GLU A CA 1
ATOM 839 C C . GLU A 1 101 ? -1.240 -0.512 7.596 1.00 78.75 101 GLU A C 1
ATOM 841 O O . GLU A 1 101 ? -2.359 -0.119 7.897 1.00 78.75 101 GLU A O 1
ATOM 846 N N . LEU A 1 102 ? -1.025 -1.213 6.472 1.00 75.06 102 LEU A N 1
ATOM 847 C CA . LEU A 1 102 ? -2.089 -1.540 5.511 1.00 75.06 102 LEU A CA 1
ATOM 848 C C . LEU A 1 102 ? -3.156 -2.479 6.100 1.00 75.06 102 LEU A C 1
ATOM 850 O O . LEU A 1 102 ? -4.276 -2.498 5.594 1.00 75.06 102 LEU A O 1
ATOM 854 N N . ALA A 1 103 ? -2.811 -3.270 7.120 1.00 81.94 103 ALA A N 1
ATOM 855 C CA . ALA A 1 103 ? -3.758 -4.155 7.781 1.00 81.94 103 ALA A CA 1
ATOM 856 C C . ALA A 1 103 ? -4.692 -3.362 8.712 1.00 81.94 103 ALA A C 1
ATOM 858 O O . ALA A 1 103 ? -4.256 -2.546 9.523 1.00 81.94 103 ALA A O 1
ATOM 859 N N . ASP A 1 104 ? -5.989 -3.641 8.617 1.00 81.31 104 ASP A N 1
ATOM 860 C CA . ASP A 1 104 ? -7.019 -3.078 9.482 1.00 81.31 104 ASP A CA 1
ATOM 861 C C . ASP A 1 104 ? -7.018 -3.806 10.833 1.00 81.31 104 ASP A C 1
ATOM 863 O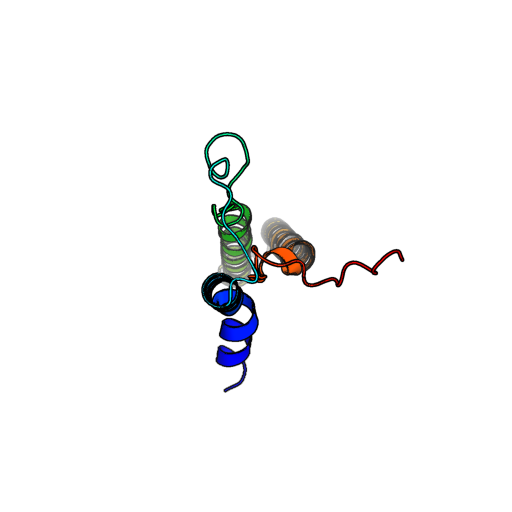 O . ASP A 1 104 ? -7.622 -4.871 10.997 1.00 81.31 104 ASP A O 1
ATOM 867 N N . TYR A 1 105 ? -6.287 -3.244 11.797 1.00 82.69 105 TYR A N 1
ATOM 868 C CA . TYR A 1 105 ? -6.269 -3.704 13.186 1.00 82.69 105 TYR A CA 1
ATOM 869 C C . TYR A 1 105 ? -7.404 -3.072 14.007 1.00 82.69 105 TYR A C 1
ATOM 871 O O . TYR A 1 105 ? -7.781 -1.929 13.735 1.00 82.69 105 TYR A O 1
ATOM 879 N N . PRO A 1 106 ? -7.914 -3.767 15.046 1.00 84.88 106 PRO A N 1
ATOM 880 C CA . PRO A 1 106 ? -8.891 -3.191 15.967 1.00 84.88 106 PRO A CA 1
ATOM 881 C C . PRO A 1 106 ? -8.325 -1.931 16.631 1.00 84.88 106 PRO A C 1
ATOM 883 O O . PRO A 1 106 ? -7.182 -1.910 17.097 1.00 84.88 106 PRO A O 1
ATOM 886 N N . LYS A 1 107 ? -9.125 -0.866 16.655 1.00 85.56 107 LYS A N 1
ATOM 887 C CA . LYS A 1 107 ? -8.751 0.464 17.151 1.00 85.56 107 LYS A CA 1
ATOM 888 C C . LYS A 1 107 ? -9.184 0.684 18.599 1.00 85.56 107 LYS A C 1
ATOM 890 O O . LYS A 1 107 ? -8.636 1.563 19.261 1.00 85.56 107 LYS A O 1
ATOM 895 N N . LEU A 1 108 ? -10.165 -0.080 19.089 1.00 83.56 108 LEU A N 1
ATOM 896 C CA . LEU A 1 108 ? -10.735 0.083 20.432 1.00 83.56 108 LEU A CA 1
ATOM 897 C C . LEU A 1 108 ? -10.010 -0.724 21.512 1.00 83.56 108 LEU A C 1
ATOM 899 O O . LEU A 1 108 ? -10.165 -0.435 22.701 1.00 83.56 108 LEU A O 1
ATOM 903 N N . ARG A 1 109 ? -9.209 -1.719 21.123 1.00 72.31 109 ARG A N 1
ATOM 904 C CA . ARG A 1 109 ? -8.528 -2.617 22.056 1.00 72.31 109 ARG A CA 1
ATOM 905 C C . ARG A 1 109 ? -7.072 -2.845 21.667 1.00 72.31 109 ARG A C 1
ATOM 907 O O . ARG A 1 109 ? -6.772 -3.309 20.572 1.00 72.31 109 ARG A O 1
ATOM 914 N N . ASP A 1 110 ? -6.168 -2.612 22.618 1.00 61.69 110 ASP A N 1
ATOM 915 C CA . ASP A 1 110 ? -4.769 -3.015 22.479 1.00 61.69 110 ASP A CA 1
ATOM 916 C C . ASP A 1 110 ? -4.670 -4.549 22.437 1.00 61.69 110 ASP A C 1
ATOM 918 O O . ASP A 1 110 ? -5.037 -5.247 23.385 1.00 61.69 110 ASP A O 1
ATOM 922 N N . VAL A 1 111 ? -4.122 -5.089 21.346 1.00 57.19 111 VAL A N 1
ATOM 923 C CA . VAL A 1 111 ? -3.897 -6.539 21.169 1.00 57.19 111 VAL A CA 1
ATOM 924 C C . VAL A 1 111 ? -2.834 -7.076 22.146 1.00 57.19 111 VAL A C 1
ATOM 926 O O . VAL A 1 111 ? -2.766 -8.279 22.403 1.00 57.19 111 VAL A O 1
ATOM 929 N N . LYS A 1 112 ? -2.010 -6.202 22.744 1.00 49.44 112 LYS A N 1
ATOM 930 C CA . LYS A 1 112 ? -1.059 -6.597 23.791 1.00 49.44 112 LYS A CA 1
ATOM 931 C C . LYS A 1 112 ? -1.742 -6.566 25.162 1.00 49.44 112 LYS A C 1
ATOM 933 O O . LYS A 1 112 ? -2.161 -5.492 25.591 1.00 49.44 112 LYS A O 1
ATOM 938 N N . PRO A 1 113 ? -1.795 -7.690 25.901 1.00 44.84 113 PRO A N 1
ATOM 939 C CA . PRO A 1 113 ? -2.263 -7.653 27.277 1.00 44.84 113 PRO A CA 1
ATOM 940 C C . PRO A 1 113 ? -1.335 -6.738 28.083 1.00 44.84 113 PRO A C 1
ATOM 942 O O . PRO A 1 113 ? -0.119 -6.949 28.116 1.00 44.84 113 PRO A O 1
ATOM 945 N N . LYS A 1 114 ? -1.895 -5.713 28.739 1.00 48.81 114 LYS A N 1
ATOM 946 C CA . LYS A 1 114 ? -1.183 -5.014 29.812 1.00 48.81 114 LYS A CA 1
ATOM 947 C C . LYS A 1 114 ? -0.811 -6.076 30.840 1.00 48.81 114 LYS A C 1
ATOM 949 O O . LYS A 1 114 ? -1.695 -6.717 31.404 1.00 48.81 114 LYS A O 1
ATOM 954 N N . ARG A 1 115 ? 0.490 -6.289 31.050 1.00 51.09 115 ARG A N 1
ATOM 955 C CA . ARG A 1 115 ? 0.976 -7.080 32.181 1.00 51.09 115 ARG A CA 1
ATOM 956 C C . ARG A 1 115 ? 0.388 -6.411 33.420 1.00 51.09 115 ARG A C 1
ATOM 958 O O . ARG A 1 115 ? 0.68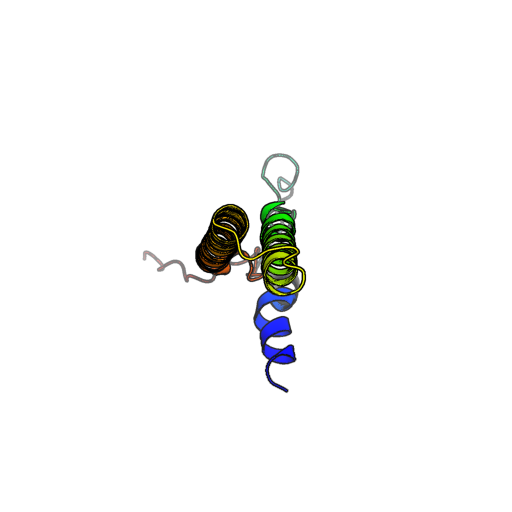1 -5.240 33.650 1.00 51.09 115 ARG A O 1
ATOM 965 N N . GLN A 1 116 ? -0.505 -7.104 34.120 1.00 48.56 116 GLN A N 1
ATOM 966 C CA . GLN A 1 116 ? -1.000 -6.645 35.410 1.00 48.56 116 GLN A CA 1
ATOM 967 C C . GLN A 1 116 ? 0.235 -6.498 36.300 1.00 48.56 116 GLN A C 1
ATOM 969 O O . GLN A 1 116 ? 0.929 -7.473 36.577 1.00 48.56 116 GLN A O 1
ATOM 974 N N . SER A 1 117 ? 0.612 -5.254 36.580 1.00 48.47 117 SER A N 1
ATOM 975 C CA . SER A 1 117 ? 1.512 -4.944 37.677 1.00 48.47 117 SER A CA 1
ATOM 976 C C . SER A 1 117 ? 0.660 -5.045 38.931 1.00 48.47 117 SER A C 1
ATOM 978 O O . SER A 1 117 ? -0.163 -4.155 39.168 1.00 48.47 117 SER A O 1
ATOM 980 N N . ASP A 1 118 ? 0.798 -6.176 39.616 1.00 46.41 118 ASP A N 1
ATOM 981 C CA . ASP A 1 118 ? 0.331 -6.374 40.988 1.00 46.41 118 ASP A CA 1
ATOM 982 C C . ASP A 1 118 ? 1.005 -5.375 41.944 1.00 46.41 118 ASP A C 1
ATOM 984 O O . ASP A 1 118 ? 2.192 -5.032 41.706 1.00 46.41 118 ASP A O 1
#

Secondary structure (DSSP, 8-state):
--HHHHHIIIIISHHHHHHHHHHTTSS---TTBTTTB--TTS----THHHHHHHHHHHHHHHHHHHHH--SS--HHHHHHHHHHHHHHHHHHHHHHHTHHHHS---SSS-SSPP----

Foldseek 3Di:
DVVVVVCCQFAPCQVVVQVVCVVVVVFDDDPCDPPPHDHLPPDPPPCCLVVLVVQLVVLVVQLVCLVPDDPDPDVVSVVSNVVSVVSNVVSVVVCVVCVNVNTNHHRRDDPDDDPPPD